Protein AF-A0AAI8GLX7-F1 (afdb_monomer_lite)

Foldseek 3Di:
DDDDDPPPPPPDPPVPPPVVLVVVLVVQLVVLCVVVVPDDQVVCVVVPHGPVCSNVVSNVSVD

Secondary structure (DSSP, 8-state):
------------------HHHHHHHHHHHHHHHHHHHTS-HHHHHHTT--TTHHHHHHGGGG-

Radius of gyration: 22.1 Å; chains: 1; bounding box: 36×33×67 Å

pLDDT: mean 85.18, std 17.53, range [46.97, 98.12]

Sequence (63 aa):
MRERPQDQRTFDEETTMNPIRIAKNWISYRRTMNELGNLSSQTLNDIGITRYEIRNIASRSFR

Structure (mmCIF, N/CA/C/O backbone):
data_AF-A0AAI8GLX7-F1
#
_entry.id   AF-A0AAI8GLX7-F1
#
loop_
_atom_site.group_PDB
_atom_site.id
_atom_site.type_symbol
_atom_site.label_atom_id
_atom_site.label_alt_id
_atom_site.label_comp_id
_atom_site.label_asym_id
_atom_site.label_entity_id
_atom_site.label_seq_id
_atom_site.pdbx_PDB_ins_code
_atom_site.Cartn_x
_atom_site.Cartn_y
_atom_site.Cartn_z
_atom_site.occupancy
_atom_site.B_iso_or_equiv
_atom_site.auth_seq_id
_atom_site.auth_comp_id
_atom_site.auth_asym_id
_atom_site.auth_atom_id
_atom_site.pdbx_PDB_model_num
ATOM 1 N N . MET A 1 1 ? 22.015 -29.291 -52.395 1.00 46.97 1 MET A N 1
ATOM 2 C CA . MET A 1 1 ? 22.964 -28.457 -51.615 1.00 46.97 1 MET A CA 1
ATOM 3 C C . MET A 1 1 ? 22.612 -27.001 -51.914 1.00 46.97 1 MET A C 1
ATOM 5 O O . MET A 1 1 ? 22.818 -26.595 -53.038 1.00 46.97 1 MET A O 1
ATOM 9 N N . ARG A 1 2 ? 21.985 -26.183 -51.068 1.00 49.38 2 ARG A N 1
ATOM 10 C CA . ARG A 1 2 ? 21.638 -26.235 -49.643 1.00 49.38 2 ARG A CA 1
ATOM 11 C C . ARG A 1 2 ? 20.261 -25.582 -49.478 1.00 49.38 2 ARG A C 1
ATOM 13 O O . ARG A 1 2 ? 20.060 -24.471 -49.954 1.00 49.38 2 ARG A O 1
ATOM 20 N N . GLU A 1 3 ? 19.370 -26.248 -48.762 1.00 56.53 3 GLU A N 1
ATOM 21 C CA . GLU A 1 3 ? 18.296 -25.580 -48.038 1.00 56.53 3 GLU A CA 1
ATOM 22 C C . GLU A 1 3 ? 18.931 -24.729 -46.936 1.00 56.53 3 GLU A C 1
ATOM 24 O O . GLU A 1 3 ? 19.763 -25.237 -46.180 1.00 56.53 3 GLU A O 1
ATOM 29 N N . ARG A 1 4 ? 18.554 -23.452 -46.840 1.00 59.66 4 ARG A N 1
ATOM 30 C CA . ARG A 1 4 ? 18.555 -22.712 -45.574 1.00 59.66 4 ARG A CA 1
ATOM 31 C C . ARG A 1 4 ? 17.405 -21.703 -45.594 1.00 59.66 4 ARG A C 1
ATOM 33 O O . ARG A 1 4 ? 17.514 -20.706 -46.306 1.00 59.66 4 ARG A O 1
ATOM 40 N N . PRO A 1 5 ? 16.324 -21.941 -44.835 1.00 56.97 5 PRO A N 1
ATOM 41 C CA . PRO A 1 5 ? 15.311 -20.929 -44.612 1.00 56.97 5 PRO A CA 1
ATOM 42 C C . PRO A 1 5 ? 15.933 -19.873 -43.697 1.00 56.97 5 PRO A C 1
ATOM 44 O O . PRO A 1 5 ? 16.473 -20.203 -42.639 1.00 56.97 5 PRO A O 1
ATOM 47 N N . GLN A 1 6 ? 15.892 -18.604 -44.095 1.00 57.75 6 GLN A N 1
ATOM 48 C CA . GLN A 1 6 ? 16.024 -17.526 -43.119 1.00 57.75 6 GLN A CA 1
ATOM 49 C C . GLN A 1 6 ? 14.659 -17.398 -42.456 1.00 57.75 6 GLN A C 1
ATOM 51 O O . GLN A 1 6 ? 13.860 -16.529 -4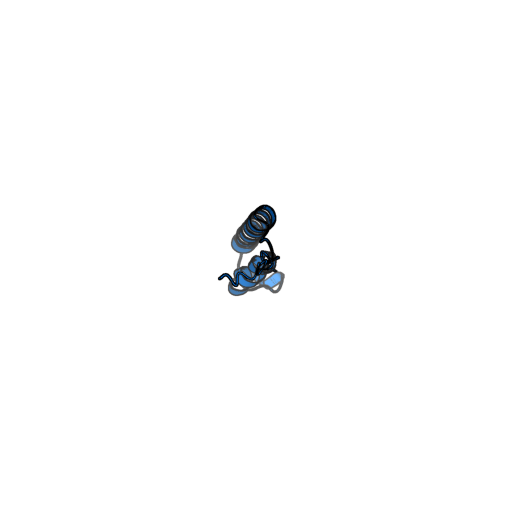2.789 1.00 57.75 6 GLN A O 1
ATOM 56 N N . ASP A 1 7 ? 14.398 -18.350 -41.563 1.00 56.06 7 ASP A N 1
ATOM 57 C CA . ASP A 1 7 ? 13.468 -18.199 -40.461 1.00 56.06 7 ASP A CA 1
ATOM 58 C C . ASP A 1 7 ? 13.986 -17.013 -39.640 1.00 56.06 7 ASP A C 1
ATOM 60 O O . ASP A 1 7 ? 14.790 -17.154 -38.710 1.00 56.06 7 ASP A O 1
ATOM 64 N N . GLN A 1 8 ? 13.632 -15.805 -40.091 1.00 58.16 8 GLN A N 1
ATOM 65 C CA . GLN A 1 8 ? 13.678 -14.610 -39.271 1.00 58.16 8 GLN A CA 1
ATOM 66 C C . GLN A 1 8 ? 12.622 -14.835 -38.205 1.00 58.16 8 GLN A C 1
ATOM 68 O O . GLN A 1 8 ? 11.499 -14.350 -38.305 1.00 58.16 8 GLN A O 1
ATOM 73 N N . ARG A 1 9 ? 13.020 -15.631 -37.207 1.00 57.03 9 ARG A N 1
ATOM 74 C CA . ARG A 1 9 ? 12.440 -15.657 -35.880 1.00 57.03 9 ARG A CA 1
ATOM 75 C C . ARG A 1 9 ? 12.174 -14.207 -35.545 1.00 57.03 9 ARG A C 1
ATOM 77 O O . ARG A 1 9 ? 13.116 -13.426 -35.398 1.00 57.03 9 ARG A O 1
ATOM 84 N N . THR A 1 10 ? 10.892 -13.866 -35.568 1.00 57.12 10 THR A N 1
ATOM 85 C CA . THR A 1 10 ? 10.333 -12.675 -34.961 1.00 57.12 10 THR A CA 1
ATOM 86 C C . THR A 1 10 ? 11.039 -12.563 -33.627 1.00 57.12 10 THR A C 1
ATOM 88 O O . THR A 1 10 ? 10.808 -13.393 -32.754 1.00 57.12 10 THR A O 1
ATOM 91 N N . PHE A 1 11 ? 12.023 -11.664 -33.531 1.00 52.97 11 PHE A N 1
ATOM 92 C CA . PHE A 1 11 ? 12.627 -11.353 -32.250 1.00 52.97 11 PHE A CA 1
ATOM 93 C C . PHE A 1 11 ? 11.468 -10.808 -31.464 1.00 52.97 11 PHE A C 1
ATOM 95 O O . PHE A 1 11 ? 10.960 -9.736 -31.792 1.00 52.97 11 PHE A O 1
ATOM 102 N N . ASP A 1 12 ? 10.976 -11.663 -30.581 1.00 53.75 12 ASP A N 1
ATOM 103 C CA . ASP A 1 12 ? 9.722 -11.492 -29.912 1.00 53.7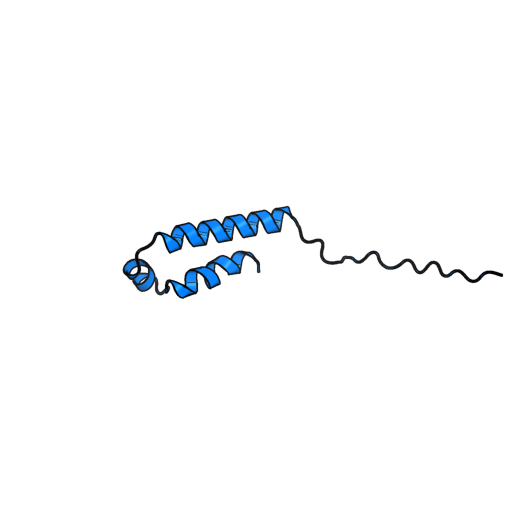5 12 ASP A CA 1
ATOM 104 C C . ASP A 1 12 ? 9.651 -10.047 -29.422 1.00 53.75 12 ASP A C 1
ATOM 106 O O . ASP A 1 12 ? 10.519 -9.573 -28.680 1.00 53.75 12 ASP A O 1
ATOM 110 N N . GLU A 1 13 ? 8.597 -9.337 -29.826 1.00 53.69 13 GLU A N 1
ATOM 111 C CA . GLU A 1 13 ? 8.026 -8.252 -29.034 1.00 53.69 13 GLU A CA 1
ATOM 112 C C . GLU A 1 13 ? 7.518 -8.860 -27.711 1.00 53.69 13 GLU A C 1
ATOM 114 O O . GLU A 1 13 ? 6.348 -8.773 -27.345 1.00 53.69 13 GLU A O 1
ATOM 119 N N . GLU A 1 14 ? 8.404 -9.542 -26.985 1.00 57.06 14 GLU A N 1
ATOM 120 C CA . GLU A 1 14 ? 8.193 -10.130 -25.684 1.00 57.06 14 GLU A CA 1
ATOM 121 C C . GLU A 1 14 ? 8.193 -8.962 -24.711 1.00 57.06 14 GLU A C 1
ATOM 123 O O . GLU A 1 14 ? 9.196 -8.644 -24.080 1.00 57.06 14 GLU A O 1
ATOM 128 N N . THR A 1 15 ? 7.071 -8.238 -24.703 1.00 61.41 15 THR A N 1
ATOM 129 C CA . THR A 1 15 ? 6.598 -7.356 -23.636 1.00 61.41 15 THR A CA 1
ATOM 130 C C . THR A 1 15 ? 7.749 -6.779 -22.819 1.00 61.41 15 THR A C 1
ATOM 132 O O . THR A 1 15 ? 7.952 -7.185 -21.675 1.00 61.41 15 THR A O 1
ATOM 135 N N . THR A 1 16 ? 8.558 -5.892 -23.411 1.00 65.12 16 THR A N 1
ATOM 136 C CA . THR A 1 16 ? 9.783 -5.398 -22.774 1.00 65.12 16 THR A CA 1
ATOM 137 C C . THR A 1 16 ? 9.402 -4.801 -21.422 1.00 65.12 16 THR A C 1
ATOM 139 O O . THR A 1 16 ? 8.788 -3.735 -21.320 1.00 65.12 16 THR A O 1
ATOM 142 N N . MET A 1 17 ? 9.674 -5.549 -20.356 1.00 76.31 17 MET A N 1
ATOM 143 C CA . MET A 1 17 ? 9.309 -5.184 -18.999 1.00 76.31 17 MET A CA 1
ATOM 144 C C . MET A 1 17 ? 10.126 -3.953 -18.631 1.00 76.31 17 MET A C 1
ATOM 146 O O . MET A 1 17 ? 11.317 -4.044 -18.356 1.00 76.31 17 MET A O 1
ATOM 150 N N . ASN A 1 18 ? 9.491 -2.780 -18.684 1.00 88.81 18 ASN A N 1
ATOM 151 C CA . ASN A 1 18 ? 10.181 -1.512 -18.490 1.00 88.81 18 ASN A CA 1
ATOM 152 C C . ASN A 1 18 ? 10.780 -1.448 -17.064 1.00 88.81 18 ASN A C 1
ATOM 154 O O . ASN A 1 18 ? 10.016 -1.366 -16.095 1.00 88.81 18 ASN A O 1
ATOM 158 N N . PRO A 1 19 ? 12.119 -1.449 -16.901 1.00 87.69 19 PRO A N 1
ATOM 159 C CA . PRO A 1 19 ? 12.760 -1.504 -15.586 1.00 87.69 19 PRO A CA 1
ATOM 160 C C . PRO A 1 19 ? 12.462 -0.261 -14.741 1.00 87.69 19 PRO A C 1
ATOM 162 O O . PRO A 1 19 ? 12.318 -0.358 -13.523 1.00 87.69 19 PRO A O 1
ATOM 165 N N . ILE A 1 20 ? 12.278 0.899 -15.382 1.00 92.31 20 ILE A N 1
ATOM 166 C CA . ILE A 1 20 ? 11.871 2.139 -14.709 1.00 92.31 20 ILE A CA 1
ATOM 167 C C . ILE A 1 20 ? 10.460 1.977 -14.134 1.00 92.31 20 ILE A C 1
ATOM 169 O O . ILE A 1 20 ? 10.202 2.373 -12.997 1.00 92.31 20 ILE A O 1
ATOM 173 N N . ARG A 1 21 ? 9.548 1.346 -14.886 1.00 90.19 21 ARG A N 1
ATOM 174 C CA . ARG A 1 21 ? 8.193 1.035 -14.405 1.00 90.19 21 ARG A CA 1
ATOM 175 C C . ARG A 1 21 ? 8.237 0.079 -13.213 1.00 90.19 21 ARG A C 1
ATOM 177 O O . ARG A 1 21 ? 7.562 0.336 -12.223 1.00 90.19 21 ARG A O 1
ATOM 184 N N . ILE A 1 22 ? 9.062 -0.968 -13.266 1.00 91.81 22 ILE A N 1
ATOM 185 C CA . ILE A 1 22 ? 9.227 -1.909 -12.143 1.00 91.81 22 ILE A CA 1
ATOM 186 C C . ILE A 1 22 ? 9.728 -1.179 -10.892 1.00 91.81 22 ILE A C 1
ATOM 188 O O . ILE A 1 22 ? 9.148 -1.338 -9.817 1.00 91.81 22 ILE A O 1
ATOM 192 N N . ALA A 1 23 ? 10.762 -0.345 -11.028 1.00 94.94 23 ALA A N 1
ATOM 193 C CA . ALA A 1 23 ? 11.302 0.432 -9.916 1.00 94.94 23 ALA A CA 1
ATOM 194 C C . ALA A 1 23 ? 10.247 1.377 -9.321 1.00 94.94 23 ALA A C 1
ATOM 196 O O . ALA A 1 23 ? 10.066 1.418 -8.103 1.00 94.94 23 ALA A O 1
ATOM 197 N N . LYS A 1 24 ? 9.493 2.083 -10.172 1.00 94.88 24 LYS A N 1
ATOM 198 C CA . LYS A 1 24 ? 8.395 2.958 -9.742 1.00 94.88 24 LYS A CA 1
ATOM 199 C C . LYS A 1 24 ? 7.326 2.182 -8.967 1.00 94.88 24 LYS A C 1
ATOM 201 O O . LYS A 1 24 ? 6.917 2.619 -7.894 1.00 94.88 24 LYS A O 1
ATOM 206 N N . ASN A 1 25 ? 6.918 1.019 -9.467 1.00 95.44 25 ASN A N 1
ATOM 207 C CA . ASN A 1 25 ? 5.908 0.176 -8.828 1.00 95.44 25 ASN A CA 1
ATOM 208 C C . ASN A 1 25 ? 6.388 -0.356 -7.466 1.00 95.44 25 ASN A C 1
ATOM 210 O O . ASN A 1 25 ? 5.620 -0.371 -6.503 1.00 95.44 25 ASN A O 1
ATOM 214 N N . TRP A 1 26 ? 7.672 -0.713 -7.349 1.00 96.12 26 TRP A N 1
ATOM 215 C CA . TRP A 1 26 ? 8.292 -1.109 -6.080 1.00 96.12 26 TRP A CA 1
ATOM 216 C C . TRP A 1 26 ? 8.329 0.030 -5.052 1.00 96.12 26 TRP A C 1
ATOM 218 O O . TRP A 1 26 ? 8.006 -0.191 -3.881 1.00 96.12 26 TRP A O 1
ATOM 228 N N . ILE A 1 27 ? 8.668 1.252 -5.478 1.00 96.94 27 ILE A N 1
ATOM 229 C CA . ILE A 1 27 ? 8.638 2.433 -4.603 1.00 96.94 27 ILE A CA 1
ATOM 230 C C . ILE A 1 27 ? 7.212 2.674 -4.098 1.00 96.94 27 ILE A C 1
ATOM 232 O O . ILE A 1 27 ? 7.018 2.842 -2.894 1.00 96.94 27 ILE A O 1
ATOM 236 N N . SER A 1 28 ? 6.212 2.636 -4.985 1.00 97.38 28 SER A N 1
ATOM 237 C CA . SER A 1 28 ? 4.800 2.776 -4.607 1.00 97.38 28 SER A CA 1
ATOM 238 C C . SER A 1 28 ? 4.374 1.713 -3.592 1.00 97.38 28 SER A C 1
ATOM 240 O O . SER A 1 28 ? 3.809 2.053 -2.556 1.00 97.38 28 SER A O 1
ATOM 242 N N . TYR A 1 29 ? 4.727 0.444 -3.824 1.00 98.06 29 TYR A N 1
ATOM 243 C CA . TYR A 1 29 ? 4.453 -0.645 -2.885 1.00 98.06 29 TYR A CA 1
ATOM 244 C C . TYR A 1 29 ? 5.039 -0.368 -1.493 1.00 98.06 29 TYR A C 1
ATOM 246 O O . TYR A 1 29 ? 4.335 -0.458 -0.485 1.00 98.06 29 TYR A O 1
ATOM 254 N N . ARG A 1 30 ? 6.329 -0.009 -1.428 1.00 97.62 30 ARG A N 1
ATOM 255 C CA . ARG A 1 30 ? 7.027 0.301 -0.169 1.00 97.62 30 ARG A CA 1
ATOM 256 C C . ARG A 1 30 ? 6.382 1.479 0.552 1.00 97.62 30 ARG A C 1
ATOM 258 O O . ARG A 1 30 ? 6.208 1.418 1.767 1.00 97.62 30 ARG A O 1
ATOM 265 N N . ARG A 1 31 ? 6.015 2.522 -0.192 1.00 97.94 31 ARG A N 1
ATOM 266 C CA . ARG A 1 31 ? 5.345 3.706 0.342 1.00 97.94 31 ARG A CA 1
ATOM 267 C C . ARG A 1 31 ? 4.014 3.341 0.991 1.00 97.94 31 ARG A C 1
ATOM 269 O O . ARG A 1 31 ? 3.831 3.641 2.164 1.00 97.94 31 ARG A O 1
ATOM 276 N N . THR A 1 32 ? 3.147 2.615 0.284 1.00 97.94 32 THR A N 1
ATOM 277 C CA . THR A 1 32 ? 1.857 2.158 0.824 1.00 97.94 32 THR A CA 1
ATOM 278 C C . THR A 1 32 ? 2.035 1.271 2.056 1.00 97.94 32 THR A C 1
ATOM 280 O O . THR A 1 32 ? 1.310 1.431 3.035 1.00 97.94 32 THR A O 1
ATOM 283 N N . MET A 1 33 ? 3.018 0.364 2.039 1.00 97.94 33 MET A N 1
ATOM 284 C CA . MET A 1 33 ? 3.298 -0.510 3.180 1.00 97.94 33 MET A CA 1
ATOM 285 C C . MET A 1 33 ? 3.726 0.285 4.420 1.00 97.94 33 MET A C 1
ATOM 287 O O . MET A 1 33 ? 3.273 -0.021 5.519 1.00 97.94 33 MET A O 1
ATOM 291 N N . ASN A 1 34 ? 4.567 1.308 4.251 1.00 98.00 34 ASN A N 1
ATOM 292 C CA . ASN A 1 34 ? 5.013 2.161 5.351 1.00 98.00 34 ASN A CA 1
ATOM 293 C C . ASN A 1 34 ? 3.886 3.074 5.854 1.00 98.00 34 ASN A C 1
ATOM 295 O O . ASN A 1 34 ? 3.670 3.160 7.058 1.00 98.00 34 ASN A O 1
ATOM 299 N N . GLU A 1 35 ? 3.154 3.731 4.951 1.00 97.75 35 GLU A N 1
ATOM 300 C CA . GLU A 1 35 ? 2.073 4.656 5.308 1.00 97.75 35 GLU A CA 1
ATOM 301 C C . GLU A 1 35 ? 0.955 3.933 6.069 1.00 97.75 35 GLU A C 1
ATOM 303 O O . GLU A 1 35 ? 0.629 4.334 7.181 1.00 97.75 35 GLU A O 1
ATOM 308 N N . LEU A 1 36 ? 0.430 2.821 5.540 1.00 98.00 36 LEU A N 1
ATOM 309 C CA . LEU A 1 36 ? -0.639 2.061 6.203 1.00 98.00 36 LEU A CA 1
ATOM 310 C C . LEU A 1 36 ? -0.126 1.193 7.362 1.00 98.00 36 LEU A C 1
ATOM 312 O O . LEU A 1 36 ? -0.840 0.974 8.341 1.00 98.00 36 LEU A O 1
ATOM 316 N N . GLY A 1 37 ? 1.104 0.681 7.275 1.00 97.06 37 GLY A N 1
ATOM 317 C CA . GLY A 1 37 ? 1.710 -0.147 8.321 1.00 97.06 37 GLY A CA 1
ATOM 318 C C . GLY A 1 37 ? 1.973 0.620 9.616 1.00 97.06 37 GLY A C 1
ATOM 319 O O . GLY A 1 37 ? 1.854 0.044 10.697 1.00 97.06 37 GLY A O 1
ATOM 320 N N . ASN A 1 38 ? 2.252 1.922 9.512 1.00 97.69 38 ASN A N 1
ATOM 321 C CA . ASN A 1 38 ? 2.458 2.798 10.664 1.00 97.69 38 ASN A CA 1
ATOM 322 C C . ASN A 1 38 ? 1.150 3.252 11.333 1.00 97.69 38 ASN A C 1
ATOM 324 O O . ASN A 1 38 ? 1.191 3.774 12.446 1.00 97.69 38 ASN A O 1
ATOM 328 N N . LEU A 1 39 ? -0.012 3.046 10.702 1.00 98.00 39 LEU A N 1
ATOM 329 C CA . LEU A 1 39 ? -1.303 3.355 11.319 1.00 98.00 39 LEU A CA 1
ATOM 330 C C . LEU A 1 39 ? -1.654 2.343 12.417 1.00 98.00 39 LEU A C 1
ATOM 332 O O . LEU A 1 39 ? -1.226 1.182 12.397 1.00 98.00 39 LEU A O 1
ATOM 336 N N . SER A 1 40 ? -2.463 2.779 13.382 1.00 97.62 40 SER A N 1
ATOM 337 C CA . SER A 1 40 ? -3.019 1.891 14.406 1.00 97.62 40 SER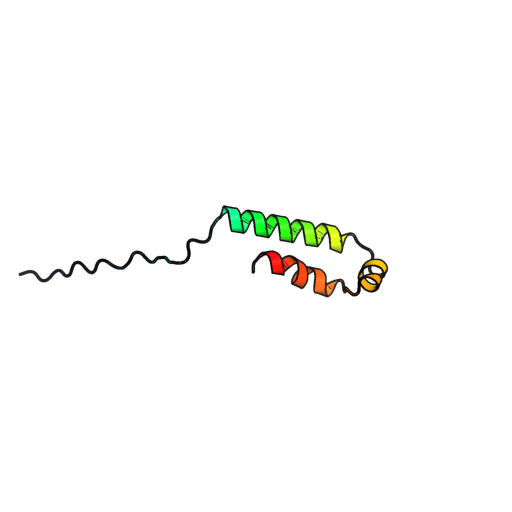 A CA 1
ATOM 338 C C . SER A 1 40 ? -4.110 0.990 13.815 1.00 97.62 40 SER A C 1
ATOM 340 O O . SER A 1 40 ? -4.738 1.338 12.814 1.00 97.62 40 SER A O 1
ATOM 342 N N . SER A 1 41 ? -4.381 -0.155 14.450 1.00 96.88 41 SER A N 1
ATOM 343 C CA . SER A 1 41 ? -5.487 -1.030 14.033 1.00 96.88 41 SER A CA 1
ATOM 344 C C . SER A 1 41 ? -6.840 -0.311 14.067 1.00 96.88 41 SER A C 1
ATOM 346 O O . SER A 1 41 ? -7.668 -0.565 13.203 1.00 96.88 41 SER A O 1
ATOM 348 N N . GLN A 1 42 ? -7.047 0.609 15.017 1.00 97.38 42 GLN A N 1
ATOM 349 C CA . GLN A 1 42 ? -8.271 1.408 15.094 1.00 97.38 42 GLN A CA 1
ATOM 350 C C . GLN A 1 42 ? -8.396 2.337 13.885 1.00 97.38 42 GLN A C 1
ATOM 352 O O . GLN A 1 42 ? -9.398 2.291 13.192 1.00 97.38 42 GLN A O 1
ATOM 357 N N . THR A 1 43 ? -7.345 3.097 13.571 1.00 98.12 43 THR A N 1
ATOM 358 C CA . THR A 1 43 ? -7.345 4.022 12.427 1.00 98.12 43 THR A CA 1
ATOM 359 C C . THR A 1 43 ? -7.570 3.295 11.105 1.00 98.12 43 THR A C 1
ATOM 361 O O . THR A 1 43 ? -8.269 3.800 10.234 1.00 98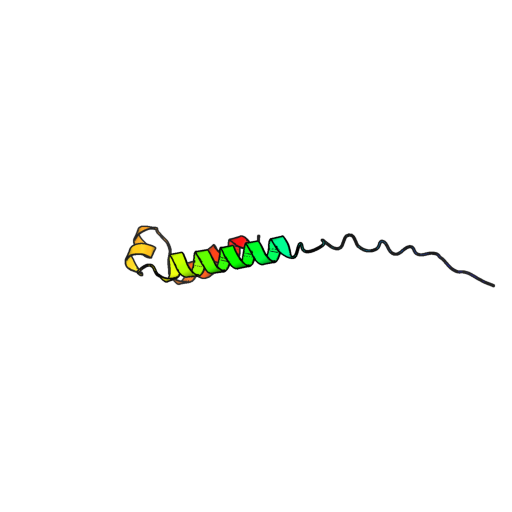.12 43 THR A O 1
ATOM 364 N N . LEU A 1 44 ? -6.987 2.103 10.953 1.00 98.12 44 LEU A N 1
ATOM 365 C CA . LEU A 1 44 ? -7.233 1.252 9.792 1.00 98.12 44 LEU A CA 1
ATOM 366 C C . LEU A 1 44 ? -8.704 0.812 9.726 1.00 98.12 44 LEU A C 1
ATOM 368 O O . LEU A 1 44 ? -9.316 0.922 8.667 1.00 98.12 44 LEU A O 1
ATOM 372 N N . ASN A 1 45 ? -9.291 0.398 10.852 1.00 97.44 45 ASN A N 1
ATOM 373 C CA . ASN A 1 45 ? -10.712 0.051 10.916 1.00 97.44 45 ASN A CA 1
ATOM 374 C C . ASN A 1 45 ? -11.622 1.251 10.61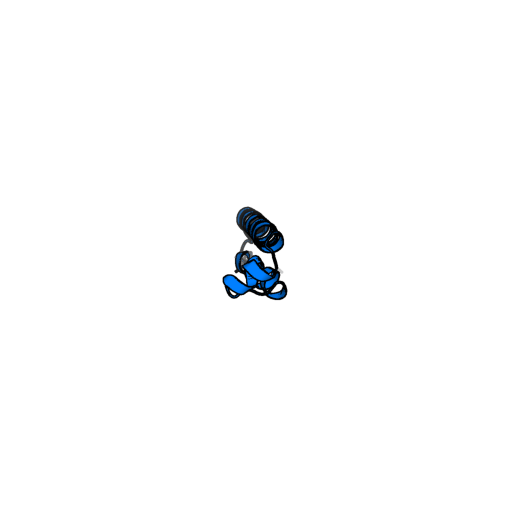2 1.00 97.44 45 ASN A C 1
ATOM 376 O O . ASN A 1 45 ? -12.621 1.078 9.919 1.00 97.44 45 ASN A O 1
ATOM 380 N N . ASP A 1 46 ? -11.265 2.456 11.061 1.00 97.81 46 ASP A N 1
ATOM 381 C CA . ASP A 1 46 ? -12.043 3.678 10.817 1.00 97.81 46 ASP A CA 1
ATOM 382 C C . ASP A 1 46 ? -12.134 4.010 9.315 1.00 97.81 46 ASP A C 1
ATOM 384 O O . ASP A 1 46 ? -13.147 4.527 8.849 1.00 97.81 46 ASP A O 1
ATOM 388 N N . ILE A 1 47 ? -11.098 3.669 8.538 1.00 96.50 47 ILE A N 1
ATOM 389 C CA . ILE A 1 47 ? -11.086 3.802 7.070 1.00 96.50 47 ILE A CA 1
ATOM 390 C C . ILE A 1 47 ? -11.532 2.525 6.341 1.00 96.50 47 ILE A C 1
ATOM 392 O O . ILE A 1 47 ? -11.453 2.456 5.115 1.00 96.50 47 ILE A O 1
ATOM 396 N N . GLY A 1 48 ? -11.992 1.510 7.077 1.00 97.19 48 GLY A N 1
ATOM 397 C CA . GLY A 1 48 ? -12.505 0.260 6.519 1.00 97.19 48 GLY A CA 1
ATOM 398 C C . GLY A 1 48 ? -11.438 -0.668 5.933 1.00 97.19 48 GLY A C 1
ATOM 399 O O . GLY A 1 48 ? -11.738 -1.423 5.014 1.00 97.19 48 GLY A O 1
ATOM 400 N N . ILE A 1 49 ? -10.199 -0.611 6.429 1.00 97.19 49 ILE A N 1
ATOM 401 C CA . ILE A 1 49 ? -9.087 -1.471 6.000 1.00 97.19 49 ILE A CA 1
ATOM 402 C C . ILE A 1 49 ? -8.639 -2.346 7.168 1.00 97.19 49 ILE A C 1
ATOM 404 O O . ILE A 1 49 ? -8.493 -1.883 8.296 1.00 97.19 49 ILE A O 1
ATOM 408 N N . THR A 1 50 ? -8.313 -3.608 6.899 1.00 97.19 50 THR A N 1
ATOM 409 C CA . THR A 1 50 ? -7.640 -4.464 7.889 1.00 97.19 50 THR A CA 1
ATOM 410 C C . THR A 1 50 ? -6.128 -4.547 7.644 1.00 97.19 50 THR A C 1
ATOM 412 O O . THR A 1 50 ? -5.643 -4.413 6.519 1.00 97.19 50 THR A O 1
ATOM 415 N N . ARG A 1 51 ? -5.338 -4.843 8.692 1.00 96.00 51 ARG A N 1
ATOM 416 C CA . ARG A 1 51 ? -3.875 -5.074 8.585 1.00 96.0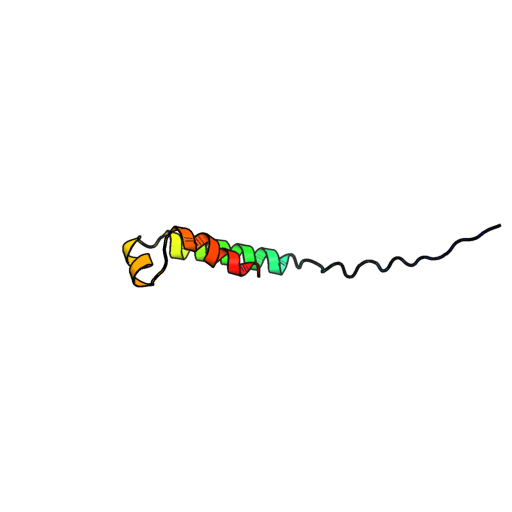0 51 ARG A CA 1
ATOM 417 C C . ARG A 1 51 ? -3.505 -6.074 7.480 1.00 96.00 51 ARG A C 1
ATOM 419 O O . ARG A 1 51 ? -2.472 -5.914 6.832 1.00 96.00 51 ARG A O 1
ATOM 426 N N . TYR A 1 52 ? -4.337 -7.093 7.269 1.00 96.31 52 TYR A N 1
ATOM 427 C CA . TYR A 1 52 ? -4.109 -8.146 6.278 1.00 96.31 52 TYR A CA 1
ATOM 428 C C . TYR A 1 52 ? -4.258 -7.645 4.837 1.00 96.31 52 TYR A C 1
ATOM 430 O O . TYR A 1 52 ? -3.589 -8.145 3.932 1.00 96.31 52 TYR A O 1
ATOM 438 N N . GLU A 1 53 ? -5.079 -6.620 4.620 1.00 97.25 53 GLU A N 1
ATOM 439 C CA . GLU A 1 53 ? -5.338 -6.068 3.293 1.00 97.25 53 GLU A CA 1
ATOM 440 C C . GLU A 1 53 ? -4.247 -5.123 2.804 1.00 97.25 53 GLU A C 1
ATOM 442 O O . GLU A 1 53 ? -4.099 -4.962 1.595 1.00 97.25 53 GLU A O 1
ATOM 447 N N . ILE A 1 54 ? -3.426 -4.562 3.698 1.00 97.81 54 ILE A N 1
ATOM 448 C CA . ILE A 1 54 ? -2.346 -3.629 3.335 1.00 97.81 54 ILE A CA 1
ATOM 449 C C . ILE A 1 54 ? -1.457 -4.212 2.227 1.00 97.81 54 ILE A C 1
ATOM 451 O O . ILE A 1 54 ? -1.152 -3.527 1.251 1.00 97.81 54 ILE A O 1
ATOM 455 N N . ARG A 1 55 ? -1.095 -5.499 2.319 1.00 96.31 55 ARG A N 1
ATOM 456 C CA . ARG A 1 55 ? -0.283 -6.183 1.296 1.00 96.31 55 ARG A CA 1
ATOM 457 C C . ARG A 1 55 ? -1.017 -6.298 -0.047 1.00 96.31 55 ARG A C 1
ATOM 459 O O . ARG A 1 55 ? -0.420 -6.087 -1.106 1.00 96.31 55 ARG A O 1
ATOM 466 N N . ASN A 1 56 ? -2.311 -6.607 -0.013 1.00 96.69 56 ASN A N 1
ATOM 467 C CA . ASN A 1 56 ? -3.149 -6.717 -1.209 1.00 96.69 56 ASN A CA 1
ATOM 468 C C . ASN A 1 56 ? -3.397 -5.351 -1.864 1.00 96.69 56 ASN A C 1
ATOM 470 O O . ASN A 1 56 ? -3.481 -5.257 -3.086 1.00 96.69 56 ASN A O 1
ATOM 474 N N . ILE A 1 57 ? -3.484 -4.282 -1.073 1.00 96.44 57 ILE A N 1
ATOM 475 C CA . ILE A 1 57 ? -3.612 -2.907 -1.561 1.00 96.44 57 ILE A CA 1
ATOM 476 C C . ILE A 1 57 ? -2.288 -2.448 -2.175 1.00 96.44 57 ILE A C 1
ATOM 478 O O . ILE A 1 57 ? -2.270 -2.015 -3.325 1.00 96.44 57 ILE A O 1
ATOM 482 N N . ALA A 1 58 ? -1.170 -2.617 -1.465 1.00 97.12 58 ALA A N 1
ATOM 483 C CA . ALA A 1 58 ? 0.151 -2.208 -1.940 1.00 97.12 58 ALA A CA 1
ATOM 484 C C . ALA A 1 58 ? 0.540 -2.904 -3.259 1.00 97.12 58 ALA A C 1
ATOM 486 O O . ALA A 1 58 ? 1.114 -2.277 -4.154 1.00 97.12 58 ALA A O 1
ATOM 487 N N . SER A 1 59 ? 0.188 -4.187 -3.419 1.00 95.56 59 SER A N 1
ATOM 488 C CA . SER A 1 59 ? 0.476 -4.967 -4.634 1.00 95.56 59 SER A CA 1
ATOM 489 C C . SER A 1 59 ? -0.298 -4.512 -5.878 1.00 95.56 59 SER A C 1
ATOM 491 O O . SER A 1 59 ? 0.104 -4.849 -6.990 1.00 95.56 59 SER A O 1
ATOM 493 N N . ARG A 1 60 ? -1.341 -3.677 -5.740 1.00 94.12 60 ARG A N 1
ATOM 494 C CA . ARG A 1 60 ? -2.033 -3.063 -6.891 1.00 94.12 60 ARG A CA 1
ATOM 495 C C . ARG A 1 60 ? -1.112 -2.187 -7.736 1.00 94.12 60 ARG A C 1
ATOM 497 O O . ARG A 1 60 ? -1.397 -2.006 -8.909 1.00 94.12 60 ARG A O 1
ATOM 504 N N . SER A 1 61 ? 0.000 -1.715 -7.175 1.00 88.25 61 SER A N 1
ATOM 505 C CA . SER A 1 61 ? 1.006 -0.942 -7.910 1.00 88.25 61 SER A CA 1
ATOM 506 C C . SER A 1 61 ? 1.670 -1.730 -9.043 1.00 88.25 61 SER A C 1
ATOM 508 O O . SER A 1 61 ? 2.273 -1.119 -9.910 1.00 88.25 61 SER A O 1
ATOM 510 N N . PHE A 1 62 ? 1.599 -3.065 -9.035 1.00 87.25 62 PHE A N 1
ATOM 511 C CA . PHE A 1 62 ? 2.187 -3.926 -10.070 1.00 87.25 62 PHE A CA 1
ATOM 512 C C . PHE A 1 62 ? 1.209 -4.314 -11.186 1.00 87.25 62 PHE A C 1
ATOM 514 O O . PHE A 1 62 ? 1.601 -5.063 -12.079 1.00 87.25 62 PHE A O 1
ATOM 521 N N . ARG A 1 63 ? -0.041 -3.845 -11.113 1.00 77.44 63 ARG A N 1
ATOM 522 C CA . ARG A 1 63 ? -1.057 -4.064 -12.146 1.00 77.44 63 ARG A CA 1
ATOM 523 C C . ARG A 1 63 ? -0.981 -3.032 -13.265 1.00 77.44 63 ARG A C 1
ATOM 525 O O . ARG A 1 63 ? -0.459 -1.923 -13.019 1.00 77.44 63 ARG A O 1
#